Protein AF-Q6R661-F1 (afdb_monomer_lite)

pLDDT: mean 82.6, std 21.9, range [33.97, 98.75]

Secondary structure (DSSP, 8-state):
------HHHHHHHHHHHHHHHHTTTT--TTT----SSPEEEES-TT-EEEETTTEEEEESSTT--SEEEEE-S---SS--EEEEEE--SSSS-TTS-EEEEEEETT-SSS-BPPBPSSTTS--S--GGGPBPPSSTTSPPEEEEEEEE--

Foldseek 3Di:
DDDDDDPVVVVVVVCCVPVVVVVPPPDPPVVPPPPPQWDWFFLQQPTWDDAPVFKIWGAPGNVRFAIWIATDNDDDPDKWKWWKWWAFQDDPDRVDTDTLAMDINVRHPDTHGHHHPDPPRDPTDDPRQWDDDPDPPGTTTIIIHIDTDD

Radius of gyration: 19.82 Å; chains: 1; bounding box: 60×31×41 Å

InterPro domains:
  IPR021608 Melampsora lini avirulence protein AvrL567 [PF11529] (24-150)
  IPR038481 Melampsora avirulence protein AvrL567 superfamily [G3DSA:2.60.40.2510] (24-150)

Structure (mmCIF, N/CA/C/O backbone):
data_AF-Q6R661-F1
#
_entry.id   AF-Q6R661-F1
#
loop_
_atom_site.group_PDB
_atom_site.id
_atom_site.type_symbol
_atom_site.label_atom_id
_atom_site.label_alt_id
_atom_site.label_comp_id
_atom_site.label_asym_id
_atom_site.label_entity_id
_atom_site.label_seq_id
_atom_site.pdbx_PDB_ins_code
_atom_site.Cartn_x
_atom_site.Cartn_y
_atom_site.Cartn_z
_atom_site.occupancy
_atom_site.B_iso_or_equiv
_atom_site.auth_seq_id
_atom_site.auth_comp_id
_atom_site.auth_asym_id
_atom_site.auth_atom_id
_atom_site.pdbx_PDB_model_num
ATOM 1 N N . MET A 1 1 ? -46.015 10.574 6.153 1.00 38.09 1 MET A N 1
ATOM 2 C CA . MET A 1 1 ? -45.787 10.494 4.694 1.00 38.09 1 MET A CA 1
ATOM 3 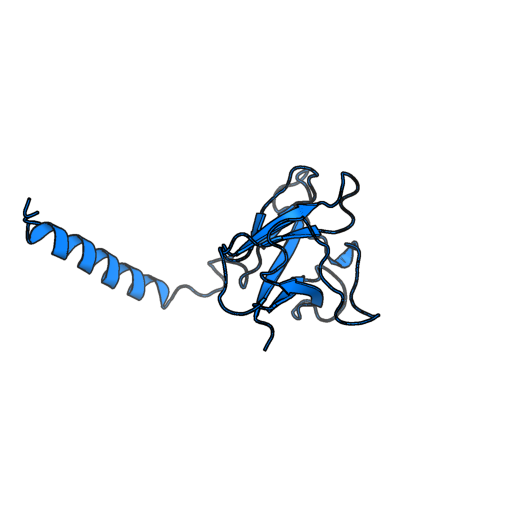C C . MET A 1 1 ? -45.529 9.028 4.352 1.00 38.09 1 MET A C 1
ATOM 5 O O . MET A 1 1 ? -44.563 8.482 4.863 1.00 38.09 1 MET A O 1
ATOM 9 N N . LYS A 1 2 ? -46.433 8.347 3.633 1.00 39.31 2 LYS A N 1
ATOM 10 C CA . LYS A 1 2 ? -46.278 6.928 3.246 1.00 39.31 2 LYS A CA 1
ATOM 11 C C . LYS A 1 2 ? -45.804 6.880 1.792 1.00 39.31 2 LYS A C 1
ATOM 13 O O . LYS A 1 2 ? -46.500 7.394 0.923 1.00 39.31 2 LYS A O 1
ATOM 18 N N . ILE A 1 3 ? -44.621 6.321 1.542 1.00 48.28 3 ILE A N 1
ATOM 19 C CA . ILE A 1 3 ? -44.072 6.161 0.190 1.00 48.28 3 ILE A CA 1
ATOM 20 C C . ILE A 1 3 ? -44.639 4.858 -0.382 1.00 48.28 3 ILE A C 1
ATOM 22 O O . ILE A 1 3 ? -44.267 3.775 0.059 1.00 48.28 3 ILE A O 1
ATOM 26 N N . ASN A 1 4 ? -45.555 4.963 -1.345 1.00 45.94 4 ASN A N 1
ATOM 27 C CA . ASN A 1 4 ? -46.026 3.825 -2.132 1.00 45.94 4 ASN A CA 1
ATOM 28 C C . ASN A 1 4 ? -45.079 3.629 -3.319 1.00 45.94 4 ASN A C 1
ATOM 30 O O . ASN A 1 4 ? -45.173 4.343 -4.317 1.00 45.94 4 ASN A O 1
ATOM 34 N N . LEU A 1 5 ? -44.159 2.670 -3.214 1.00 42.34 5 LEU A N 1
ATOM 35 C CA . LEU A 1 5 ? -43.371 2.224 -4.359 1.00 42.34 5 LEU A CA 1
ATOM 36 C C . LEU A 1 5 ? -44.190 1.238 -5.204 1.00 42.34 5 LEU A C 1
ATOM 38 O O . LEU A 1 5 ? -44.656 0.210 -4.721 1.00 42.34 5 LEU A O 1
ATOM 42 N N . SER A 1 6 ? -44.368 1.588 -6.478 1.00 48.22 6 SER A N 1
ATOM 43 C CA . SER A 1 6 ? -45.031 0.781 -7.507 1.00 48.22 6 SER A CA 1
ATOM 44 C C . SER A 1 6 ? -44.331 -0.568 -7.700 1.00 48.22 6 SER A C 1
ATOM 46 O O . SER A 1 6 ? -43.103 -0.637 -7.741 1.00 48.22 6 SER A O 1
ATOM 48 N N . TRP A 1 7 ? -45.108 -1.640 -7.899 1.00 46.59 7 TRP A N 1
ATOM 49 C CA . TRP A 1 7 ? -44.609 -3.015 -8.068 1.00 46.59 7 TRP A CA 1
ATOM 50 C C . TRP A 1 7 ? -43.590 -3.173 -9.217 1.00 46.59 7 TRP A C 1
ATOM 52 O O . TRP A 1 7 ? -42.746 -4.067 -9.190 1.00 46.59 7 TRP A O 1
ATOM 62 N N . LYS A 1 8 ? -43.608 -2.254 -10.194 1.00 47.56 8 LYS A N 1
ATOM 63 C CA . LYS A 1 8 ? -42.650 -2.226 -11.308 1.00 47.56 8 LYS A CA 1
ATOM 64 C C . LYS A 1 8 ? -41.220 -1.922 -10.842 1.00 47.56 8 LYS A C 1
ATOM 66 O O . LYS A 1 8 ? -40.276 -2.389 -11.469 1.00 47.56 8 LYS A O 1
ATOM 71 N N . THR A 1 9 ? -41.049 -1.199 -9.732 1.00 51.59 9 THR A N 1
ATOM 72 C CA . THR A 1 9 ? -39.725 -0.862 -9.187 1.00 51.59 9 THR A CA 1
ATOM 73 C C . THR A 1 9 ? -39.065 -2.059 -8.492 1.00 51.59 9 THR A C 1
ATOM 75 O O . THR A 1 9 ? -37.846 -2.192 -8.546 1.00 51.59 9 THR A O 1
ATOM 78 N N . TYR A 1 10 ? -39.849 -2.981 -7.918 1.00 51.09 10 TYR A N 1
ATOM 79 C CA . TYR A 1 10 ? -39.312 -4.223 -7.344 1.00 51.09 10 TYR A CA 1
ATOM 80 C C . TYR A 1 10 ? -38.771 -5.167 -8.424 1.00 51.09 10 TYR A C 1
ATOM 82 O O . TYR A 1 10 ? -37.681 -5.708 -8.267 1.00 51.09 10 TYR A O 1
ATOM 90 N N . ALA A 1 11 ? -39.470 -5.303 -9.556 1.00 50.25 11 ALA A N 1
ATOM 91 C CA . ALA A 1 11 ? -39.052 -6.208 -10.628 1.00 50.25 11 ALA A CA 1
ATOM 92 C C . ALA A 1 11 ? -37.697 -5.819 -11.252 1.00 50.25 11 ALA A C 1
ATOM 94 O O . ALA A 1 11 ? -36.884 -6.692 -11.552 1.00 50.25 11 ALA A O 1
ATOM 95 N N . VAL A 1 12 ? -37.411 -4.519 -11.394 1.00 47.69 12 VAL A N 1
ATOM 96 C CA . VAL A 1 12 ? -36.123 -4.046 -11.934 1.00 47.69 12 VAL A CA 1
ATOM 97 C C . VAL A 1 12 ? -34.970 -4.336 -10.966 1.00 47.69 12 VAL A C 1
ATOM 99 O O . VAL A 1 12 ? -33.904 -4.763 -11.404 1.00 47.69 12 VAL A O 1
ATOM 102 N N . LEU A 1 13 ? -35.186 -4.192 -9.654 1.00 44.41 13 LEU A N 1
ATOM 103 C CA . LEU A 1 13 ? -34.172 -4.526 -8.647 1.00 44.41 13 LEU A CA 1
ATOM 104 C C . LEU A 1 13 ? -33.907 -6.040 -8.573 1.00 44.41 13 LEU A C 1
ATOM 106 O O . LEU A 1 13 ? -32.763 -6.449 -8.396 1.00 44.41 13 LEU A O 1
ATOM 110 N N . SER A 1 14 ? -34.924 -6.881 -8.781 1.00 45.41 14 SER A N 1
ATOM 111 C CA . SER A 1 14 ? -34.764 -8.342 -8.758 1.00 45.41 14 SER A CA 1
ATOM 112 C C . SER A 1 14 ? -34.089 -8.909 -10.015 1.00 45.41 14 SER A C 1
ATOM 114 O O . SER A 1 14 ? -33.311 -9.855 -9.910 1.00 45.41 14 SER A O 1
ATOM 116 N N . ILE A 1 15 ? -34.339 -8.334 -11.198 1.00 51.22 15 ILE A N 1
ATOM 117 C CA . ILE A 1 15 ? -33.745 -8.812 -12.462 1.00 51.22 15 ILE A CA 1
ATOM 118 C C . ILE A 1 15 ? -32.256 -8.448 -12.549 1.00 51.22 15 ILE A C 1
ATOM 120 O O . ILE A 1 15 ? -31.451 -9.270 -12.990 1.00 51.22 15 ILE A O 1
ATOM 124 N N . VAL A 1 16 ? -31.860 -7.269 -12.055 1.00 48.62 16 VAL A N 1
ATOM 125 C CA . VAL A 1 16 ? -30.438 -6.886 -11.984 1.00 48.62 16 VAL A CA 1
ATOM 126 C C . VAL A 1 16 ? -29.682 -7.754 -10.967 1.00 48.62 16 VAL A C 1
ATOM 128 O O . VAL A 1 16 ? -28.536 -8.124 -11.219 1.00 48.62 16 VAL A O 1
ATOM 131 N N . SER A 1 17 ? -30.330 -8.172 -9.872 1.00 48.59 17 SER A N 1
ATOM 132 C CA . SER A 1 17 ? -29.716 -9.065 -8.880 1.00 48.59 17 SER A CA 1
ATOM 133 C C . SER A 1 17 ? -29.572 -10.523 -9.326 1.00 48.59 17 SER A C 1
ATOM 135 O O . SER A 1 17 ? -28.675 -11.183 -8.826 1.00 48.59 17 SER A O 1
ATOM 137 N N . LEU A 1 18 ? -30.387 -11.047 -10.248 1.00 46.38 18 LEU A N 1
ATOM 138 C CA . LEU A 1 18 ? -30.281 -12.453 -10.687 1.00 46.38 18 LEU A CA 1
ATOM 139 C C . LEU A 1 18 ? -29.514 -12.630 -12.007 1.00 46.38 18 LEU A C 1
ATOM 141 O O . LEU A 1 18 ? -28.774 -13.604 -12.150 1.00 46.38 18 LEU A O 1
ATOM 145 N N . GLY A 1 19 ? -29.609 -11.675 -12.939 1.00 39.72 19 GLY A N 1
ATOM 146 C CA . GLY A 1 19 ? -28.851 -11.709 -14.197 1.00 39.72 19 GLY A CA 1
ATOM 147 C C . GLY A 1 19 ? -27.361 -11.376 -14.039 1.00 39.72 19 GLY A C 1
ATOM 148 O O . GLY A 1 19 ? -26.544 -11.842 -14.828 1.00 39.72 19 GLY A O 1
ATOM 149 N N . GLY A 1 20 ? -26.990 -10.610 -13.005 1.00 37.84 20 GLY A N 1
ATOM 150 C CA . GLY A 1 20 ? -25.593 -10.262 -12.725 1.00 37.84 20 GLY A CA 1
ATOM 151 C C . GLY A 1 20 ? -24.777 -11.391 -12.088 1.00 37.84 20 GLY A C 1
ATOM 152 O O . GLY A 1 20 ? -23.566 -11.442 -12.277 1.00 37.84 20 GLY A O 1
ATOM 153 N N . ILE A 1 21 ? -25.425 -12.315 -11.370 1.00 45.88 21 ILE A N 1
ATOM 154 C CA . ILE A 1 21 ? -24.723 -13.379 -10.634 1.00 45.88 21 ILE A CA 1
ATOM 155 C C . ILE A 1 21 ? -24.400 -14.564 -11.559 1.00 45.88 21 ILE A C 1
ATOM 157 O O . ILE A 1 21 ? -23.302 -15.104 -11.491 1.00 45.88 21 ILE A O 1
ATOM 161 N N . HIS A 1 22 ? -25.284 -14.906 -12.505 1.00 43.53 22 HIS A N 1
ATOM 162 C CA . HIS A 1 22 ? -25.026 -16.006 -13.451 1.00 43.53 22 HIS A CA 1
ATOM 163 C C . HIS A 1 22 ? -24.000 -15.665 -14.547 1.00 43.53 22 HIS A C 1
ATOM 165 O O . HIS A 1 22 ? -23.375 -16.563 -15.101 1.00 43.53 22 HIS A O 1
ATOM 171 N N . ALA A 1 23 ? -23.767 -14.383 -14.850 1.00 44.41 23 ALA A N 1
ATOM 172 C CA . ALA A 1 23 ? -22.740 -13.981 -15.818 1.00 44.41 23 ALA A CA 1
ATOM 173 C C . ALA A 1 23 ? -21.308 -13.990 -15.240 1.00 44.41 23 ALA A C 1
ATOM 175 O O . ALA A 1 23 ? -20.347 -13.812 -15.987 1.00 44.41 23 ALA A O 1
ATOM 176 N N . MET A 1 24 ? -21.149 -14.200 -13.927 1.00 43.34 24 MET A N 1
ATOM 177 C CA . MET A 1 24 ? -19.842 -14.228 -13.258 1.00 43.34 24 MET A CA 1
ATOM 178 C C . MET A 1 24 ? -19.303 -15.639 -12.992 1.00 43.34 24 MET A C 1
ATOM 180 O O . MET A 1 24 ? -18.135 -15.766 -12.636 1.00 43.34 24 MET A O 1
ATOM 184 N N . GLU A 1 25 ? -20.086 -16.702 -13.199 1.00 42.78 25 GLU A N 1
ATOM 185 C CA . GLU A 1 25 ? -19.631 -18.071 -12.897 1.00 42.78 25 GLU A CA 1
ATOM 186 C C . GLU A 1 25 ? -18.672 -18.663 -13.944 1.00 42.78 25 GLU A C 1
ATOM 188 O O . GLU A 1 25 ? -17.943 -19.607 -13.642 1.00 42.78 25 GLU A O 1
ATOM 193 N N . HIS A 1 26 ? -18.593 -18.095 -15.153 1.00 41.47 26 HIS A N 1
ATOM 194 C CA . HIS A 1 26 ? -17.780 -18.647 -16.247 1.00 41.47 26 HIS A CA 1
ATOM 195 C C . HIS A 1 26 ? -16.937 -17.612 -16.997 1.00 41.47 26 HIS A C 1
ATOM 197 O O . HIS A 1 26 ? -16.713 -17.738 -18.201 1.00 41.47 26 HIS A O 1
ATOM 203 N N . VAL A 1 27 ? -16.409 -16.611 -16.293 1.00 39.31 27 VAL A N 1
ATOM 204 C CA . VAL A 1 27 ? -15.254 -15.871 -16.813 1.00 39.31 27 VAL A CA 1
ATOM 205 C C . VAL A 1 27 ? -13.998 -16.520 -16.234 1.00 39.31 27 VAL A C 1
ATOM 207 O O . VAL A 1 27 ? -13.793 -16.450 -15.020 1.00 39.31 27 VAL A O 1
ATOM 210 N N . PRO A 1 28 ? -13.154 -17.174 -17.055 1.00 38.03 28 PRO A N 1
ATOM 211 C CA . PRO A 1 28 ? -11.859 -17.653 -16.597 1.00 38.03 28 PRO A CA 1
ATOM 212 C C . PRO A 1 28 ? -11.111 -16.484 -15.959 1.00 38.03 28 PRO A C 1
ATOM 214 O O . PRO A 1 28 ? -11.008 -15.413 -16.562 1.00 38.03 28 PRO A O 1
ATOM 217 N N . ALA A 1 29 ? -10.568 -16.686 -14.758 1.00 43.47 29 ALA A N 1
ATOM 218 C CA . ALA A 1 29 ? -9.811 -15.672 -14.019 1.00 43.47 29 ALA A CA 1
ATOM 219 C C . ALA A 1 29 ? -8.635 -15.067 -14.824 1.00 43.47 29 ALA A C 1
ATOM 221 O O . ALA A 1 29 ? -8.103 -14.023 -14.460 1.00 43.47 29 ALA A O 1
ATOM 222 N N . GLU A 1 30 ? -8.253 -15.690 -15.941 1.00 37.78 30 GLU A N 1
ATOM 223 C CA . GLU A 1 30 ? -7.258 -15.199 -16.896 1.00 37.78 30 GLU A CA 1
ATOM 224 C C . GLU A 1 30 ? -7.723 -13.982 -17.725 1.00 37.78 30 GLU A C 1
ATOM 226 O O . GLU A 1 30 ? -6.887 -13.1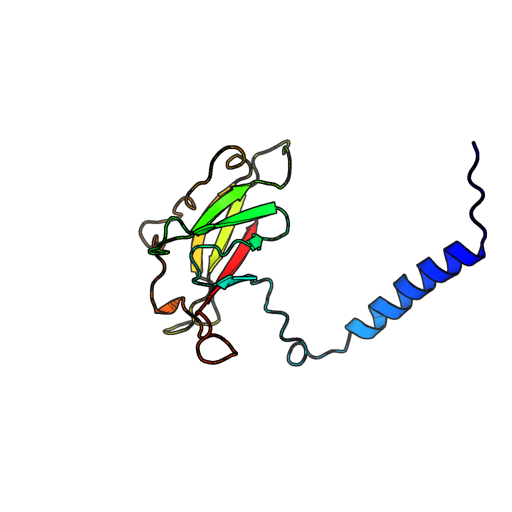85 -18.153 1.00 37.78 30 GLU A O 1
ATOM 231 N N . LEU A 1 31 ? -9.033 -13.791 -17.933 1.00 37.00 31 LEU A N 1
ATOM 232 C CA . LEU A 1 31 ? -9.592 -12.720 -18.780 1.00 37.00 31 LEU A CA 1
ATOM 233 C C . LEU A 1 31 ? -9.924 -11.440 -18.008 1.00 37.00 31 LEU A C 1
ATOM 235 O O . LEU A 1 31 ? -9.876 -10.340 -18.560 1.00 37.00 31 LEU A O 1
ATOM 239 N N . THR A 1 32 ? -10.184 -11.551 -16.710 1.00 33.97 32 THR A N 1
ATOM 240 C CA . THR A 1 32 ? -10.294 -10.407 -15.811 1.00 33.97 32 THR A CA 1
ATOM 241 C C . THR A 1 32 ? -8.978 -10.278 -15.064 1.00 33.97 32 THR A C 1
ATOM 243 O O . THR A 1 32 ? -8.805 -10.893 -14.017 1.00 33.97 32 THR A O 1
ATOM 246 N N . ARG A 1 33 ? -8.053 -9.435 -15.540 1.00 37.75 33 ARG A N 1
ATOM 247 C CA . ARG A 1 33 ? -6.867 -8.978 -14.776 1.00 37.75 33 ARG A CA 1
ATOM 248 C C . ARG A 1 33 ? -7.250 -8.170 -13.512 1.00 37.75 33 ARG A C 1
ATOM 250 O O . ARG A 1 33 ? -6.566 -7.219 -13.136 1.00 37.75 33 ARG A O 1
ATOM 257 N N . VAL A 1 34 ? -8.347 -8.523 -12.843 1.00 41.62 34 VAL A N 1
ATOM 258 C CA . VAL A 1 34 ? -8.694 -8.131 -11.483 1.00 41.62 34 VAL A CA 1
ATOM 259 C C . VAL A 1 34 ? -7.719 -8.882 -10.583 1.00 41.62 34 VAL A C 1
ATOM 261 O O . VAL A 1 34 ? -7.967 -9.979 -10.101 1.00 41.62 34 VAL A O 1
ATOM 264 N N . SER A 1 35 ? -6.530 -8.296 -10.472 1.00 49.03 35 SER A N 1
ATOM 265 C CA . SER A 1 35 ? -5.482 -8.623 -9.510 1.00 49.03 35 SER A CA 1
ATOM 266 C C . SER A 1 35 ? -6.077 -9.111 -8.182 1.00 49.03 35 SER A C 1
ATOM 268 O O . SER A 1 35 ? -6.982 -8.456 -7.678 1.00 49.03 35 SER A O 1
ATOM 270 N N . GLU A 1 36 ? -5.542 -10.217 -7.640 1.00 63.66 36 GLU A N 1
ATOM 271 C CA . GLU A 1 36 ? -5.880 -10.986 -6.415 1.00 63.66 36 GLU A CA 1
ATOM 272 C C . GLU A 1 36 ? -6.138 -10.161 -5.119 1.00 63.66 36 GLU A C 1
ATOM 274 O O . GLU A 1 36 ? -5.527 -10.382 -4.064 1.00 63.66 36 GLU A O 1
ATOM 279 N N . GLY A 1 37 ? -6.996 -9.150 -5.177 1.00 84.81 37 GLY A N 1
ATOM 280 C CA . GLY A 1 37 ? -7.193 -8.138 -4.145 1.00 84.81 37 GLY A CA 1
ATOM 281 C C . GLY A 1 37 ? -6.046 -7.129 -3.988 1.00 84.81 37 GLY A C 1
ATOM 282 O O . GLY A 1 37 ? -6.085 -6.353 -3.036 1.00 84.81 37 GLY A O 1
ATOM 283 N N . TYR A 1 38 ? -5.016 -7.106 -4.853 1.00 93.25 38 TYR A N 1
ATOM 284 C CA . TYR A 1 38 ? -3.968 -6.074 -4.758 1.00 93.25 38 TYR A CA 1
ATOM 285 C C . TYR A 1 38 ? -4.381 -4.759 -5.406 1.00 93.25 38 TYR A C 1
ATOM 287 O O . TYR A 1 38 ? -4.856 -4.729 -6.541 1.00 93.25 38 TYR A O 1
ATOM 295 N N . THR A 1 39 ? -4.081 -3.670 -4.703 1.00 96.94 39 THR A N 1
ATOM 296 C CA . THR A 1 39 ? -4.175 -2.296 -5.194 1.00 96.94 39 THR A CA 1
ATOM 297 C C . THR A 1 39 ? -2.816 -1.851 -5.730 1.00 96.94 39 THR A C 1
ATOM 299 O O . THR A 1 39 ? -1.786 -2.060 -5.081 1.00 96.94 39 THR A O 1
ATOM 302 N N . ARG A 1 40 ? -2.806 -1.239 -6.920 1.00 97.38 40 ARG A N 1
ATOM 303 C CA . ARG A 1 40 ? -1.608 -0.613 -7.496 1.00 97.38 40 ARG A CA 1
ATOM 304 C C . ARG A 1 40 ? -1.386 0.740 -6.825 1.00 97.38 40 ARG A C 1
ATOM 306 O O . ARG A 1 40 ? -2.251 1.608 -6.898 1.00 97.38 40 ARG A O 1
ATOM 313 N N . PHE A 1 41 ? -0.240 0.918 -6.181 1.00 98.19 41 PHE A N 1
ATOM 314 C CA . PHE A 1 41 ? 0.156 2.179 -5.564 1.00 98.19 41 PHE A CA 1
ATOM 315 C C . PHE A 1 41 ? 1.373 2.743 -6.302 1.00 98.19 41 PHE A C 1
ATOM 317 O O . PHE A 1 41 ? 2.485 2.229 -6.176 1.00 98.19 41 PHE A O 1
ATOM 324 N N . TYR A 1 42 ? 1.126 3.748 -7.144 1.00 98.00 42 TYR A N 1
ATOM 325 C CA . TYR A 1 42 ? 2.117 4.319 -8.056 1.00 98.00 42 TYR A CA 1
ATOM 326 C C . TYR A 1 42 ? 3.199 5.111 -7.322 1.00 98.00 42 TYR A C 1
ATOM 328 O O . TYR A 1 42 ? 2.914 5.828 -6.361 1.00 98.00 42 TYR A O 1
ATOM 336 N N . ARG A 1 43 ? 4.434 5.045 -7.827 1.00 96.75 43 ARG A N 1
ATOM 337 C CA . ARG A 1 43 ? 5.575 5.868 -7.410 1.00 96.75 43 ARG A CA 1
ATOM 338 C C . ARG A 1 43 ? 5.471 7.286 -7.973 1.00 96.75 43 ARG A C 1
ATOM 340 O O . ARG A 1 43 ? 6.314 7.744 -8.736 1.00 96.75 43 ARG A O 1
ATOM 347 N N . SER A 1 44 ? 4.415 7.978 -7.563 1.00 97.19 44 SER A N 1
ATOM 348 C CA . SER A 1 44 ? 4.252 9.422 -7.706 1.00 97.19 44 SER A CA 1
ATOM 349 C C . SER A 1 44 ? 4.088 10.038 -6.311 1.00 97.19 44 SER A C 1
ATOM 351 O O . SER A 1 44 ? 3.279 9.513 -5.544 1.00 97.19 44 SER A O 1
ATOM 353 N N . PRO A 1 45 ? 4.779 11.143 -5.962 1.00 95.56 45 PRO A N 1
ATOM 354 C CA . PRO A 1 45 ? 4.710 11.748 -4.625 1.00 95.56 45 PRO A CA 1
ATOM 355 C C . PRO A 1 45 ? 3.293 12.119 -4.168 1.00 95.56 45 PRO A C 1
ATOM 357 O O . PRO A 1 45 ? 2.996 12.118 -2.976 1.00 95.56 45 PRO A O 1
ATOM 360 N N . THR A 1 46 ? 2.401 12.409 -5.117 1.00 95.94 46 THR A N 1
ATOM 361 C CA . THR A 1 46 ? 1.001 12.776 -4.858 1.00 95.94 46 THR A CA 1
ATOM 362 C C . THR A 1 46 ? 0.044 11.586 -4.894 1.00 95.94 46 THR A C 1
ATOM 364 O O . THR A 1 46 ? -1.155 11.759 -4.670 1.00 95.94 46 THR A O 1
ATOM 367 N N . ALA A 1 47 ? 0.539 10.374 -5.168 1.00 96.12 47 ALA A N 1
ATOM 368 C CA . ALA A 1 47 ? -0.297 9.186 -5.200 1.00 96.12 47 ALA A CA 1
ATOM 369 C C . ALA A 1 47 ? -0.922 8.929 -3.823 1.00 96.12 47 ALA A C 1
ATOM 371 O O . ALA A 1 47 ? -0.252 8.949 -2.787 1.00 96.12 47 ALA A O 1
ATOM 372 N N . SER A 1 48 ? -2.214 8.612 -3.825 1.00 97.25 48 SER A N 1
ATOM 373 C CA . SER A 1 48 ? -2.931 8.131 -2.652 1.00 97.25 48 SER A CA 1
ATOM 374 C C . SER A 1 48 ? -3.965 7.098 -3.072 1.00 97.25 48 SER A C 1
ATOM 376 O O . SER A 1 48 ? -4.614 7.243 -4.107 1.00 97.25 48 SER A O 1
ATOM 378 N N . VAL A 1 49 ? -4.094 6.034 -2.283 1.00 97.50 49 VAL A N 1
ATOM 379 C CA . VAL A 1 49 ? -5.058 4.953 -2.522 1.00 97.50 49 VAL A CA 1
ATOM 380 C C . VAL A 1 49 ? -5.781 4.588 -1.232 1.00 97.50 49 VAL A C 1
ATOM 382 O O . VAL A 1 49 ? -5.341 4.940 -0.136 1.00 97.50 49 VAL A O 1
ATOM 385 N N . ILE A 1 50 ? -6.891 3.866 -1.362 1.00 97.25 50 ILE A N 1
ATOM 386 C CA . ILE A 1 50 ? -7.637 3.306 -0.235 1.00 97.25 50 ILE A CA 1
ATOM 387 C C . ILE A 1 50 ? -7.612 1.787 -0.357 1.00 97.25 50 ILE A C 1
ATOM 389 O O . ILE A 1 50 ? -8.030 1.241 -1.375 1.00 97.25 50 ILE A O 1
ATOM 393 N N . LEU A 1 51 ? -7.146 1.103 0.686 1.00 95.62 51 LEU A N 1
ATOM 394 C CA . LEU A 1 51 ? -7.157 -0.354 0.753 1.00 95.62 51 LEU A CA 1
ATOM 395 C C . LEU A 1 51 ? -8.431 -0.833 1.447 1.00 95.62 51 LEU A C 1
ATOM 397 O O . LEU A 1 51 ? -8.701 -0.458 2.590 1.00 95.62 51 LEU A O 1
ATOM 401 N N . SER A 1 52 ? -9.198 -1.676 0.753 1.00 92.88 52 SER A N 1
ATOM 402 C CA . SER A 1 52 ? -10.434 -2.316 1.241 1.00 92.88 52 SER A CA 1
ATOM 403 C C . SER A 1 52 ? -11.495 -1.354 1.800 1.00 92.88 52 SER A C 1
ATOM 405 O O . SER A 1 52 ? -12.324 -1.762 2.599 1.00 92.88 52 SER A O 1
ATOM 407 N N . GLY A 1 53 ? -11.456 -0.068 1.434 1.00 92.62 53 GLY A N 1
ATOM 408 C CA . GLY A 1 53 ? -12.330 0.961 2.017 1.00 92.62 53 GLY A CA 1
ATOM 409 C C . GLY A 1 53 ? -11.977 1.385 3.452 1.00 92.62 53 GLY A C 1
ATOM 410 O O . GLY A 1 53 ? -12.646 2.254 3.997 1.00 92.62 53 GLY A O 1
ATOM 411 N N . LEU A 1 54 ? -10.930 0.812 4.058 1.00 93.69 54 LEU A N 1
ATOM 412 C CA . LEU A 1 54 ? -10.642 0.941 5.493 1.00 93.69 54 LEU A CA 1
ATOM 413 C C . LEU A 1 54 ? -9.404 1.784 5.805 1.00 93.69 54 LEU A C 1
ATOM 415 O O . LEU A 1 54 ? -9.364 2.468 6.825 1.00 93.69 54 LEU A O 1
ATOM 419 N N . VAL A 1 55 ? -8.379 1.736 4.950 1.00 97.06 55 VAL A N 1
ATOM 420 C CA . VAL A 1 55 ? -7.084 2.381 5.220 1.00 97.06 55 VAL A CA 1
ATOM 421 C C . VAL A 1 55 ? -6.667 3.233 4.032 1.00 97.06 55 VAL A C 1
ATOM 423 O O . VAL A 1 55 ? -6.477 2.716 2.930 1.00 97.06 55 VAL A O 1
ATOM 426 N N . LYS A 1 56 ? -6.487 4.539 4.252 1.00 97.62 56 LYS A N 1
ATOM 427 C CA . LYS A 1 56 ? -5.827 5.427 3.288 1.00 97.62 56 LYS A CA 1
ATOM 428 C C . LYS A 1 56 ? -4.324 5.186 3.306 1.00 97.62 56 LYS A C 1
ATOM 430 O O . LYS A 1 56 ? -3.740 4.958 4.365 1.00 97.62 56 LYS A O 1
ATOM 435 N N . VAL A 1 57 ? -3.706 5.300 2.137 1.00 98.62 57 VAL A N 1
ATOM 436 C CA . VAL A 1 57 ? -2.263 5.148 1.934 1.00 98.62 57 VAL A CA 1
ATOM 437 C C . VAL A 1 57 ? -1.722 6.363 1.191 1.00 98.62 57 VAL A C 1
ATOM 439 O O . VAL A 1 57 ? -2.368 6.868 0.268 1.00 98.62 57 VAL A O 1
ATOM 442 N N . LYS A 1 58 ? -0.541 6.826 1.593 1.00 98.50 58 LYS A N 1
ATOM 443 C CA . LYS A 1 58 ? 0.260 7.834 0.884 1.00 98.50 58 LYS A CA 1
ATOM 444 C C . LYS A 1 58 ? 1.747 7.516 1.025 1.00 98.50 58 LYS A C 1
ATOM 446 O O . LYS A 1 58 ? 2.112 6.655 1.822 1.00 98.50 58 LYS A O 1
ATOM 451 N N . TRP A 1 59 ? 2.602 8.220 0.296 1.00 98.50 59 TRP A N 1
ATOM 452 C CA . TRP A 1 59 ? 4.047 8.150 0.506 1.00 98.50 59 TRP A CA 1
ATOM 453 C C . TRP A 1 59 ? 4.482 8.956 1.734 1.00 98.50 59 TRP A C 1
ATOM 455 O O . TRP A 1 59 ? 3.798 9.887 2.169 1.00 98.50 59 TRP A O 1
ATOM 465 N N . ASP A 1 60 ? 5.616 8.573 2.308 1.00 96.94 60 ASP A N 1
ATOM 466 C CA . ASP A 1 60 ? 6.264 9.278 3.410 1.00 96.94 60 ASP A CA 1
ATOM 467 C C . ASP A 1 60 ? 6.762 10.672 3.010 1.00 96.94 60 ASP A C 1
ATOM 469 O O . ASP A 1 60 ? 6.593 11.627 3.769 1.00 96.94 60 ASP A O 1
ATOM 473 N N . ASN A 1 61 ? 7.354 10.782 1.824 1.00 96.62 61 ASN A N 1
ATOM 474 C CA . ASN A 1 61 ? 7.941 11.997 1.257 1.00 96.62 61 ASN A CA 1
ATOM 475 C C . ASN A 1 61 ? 8.133 11.832 -0.267 1.00 96.62 61 ASN A C 1
ATOM 477 O O . ASN A 1 61 ? 7.712 10.838 -0.861 1.00 96.62 61 ASN A O 1
ATOM 481 N N . GLU A 1 62 ? 8.791 12.802 -0.904 1.00 96.56 62 GLU A N 1
ATOM 482 C CA . GLU A 1 62 ? 9.099 12.792 -2.343 1.00 96.56 62 GLU A CA 1
ATOM 483 C C . GLU A 1 62 ? 10.075 11.681 -2.751 1.00 96.56 62 GLU A C 1
ATOM 485 O O . GLU A 1 62 ? 10.040 11.220 -3.893 1.00 96.56 62 GLU A O 1
ATOM 490 N N . GLN A 1 63 ? 10.911 11.200 -1.825 1.00 96.25 63 GLN A N 1
ATOM 491 C CA . GLN A 1 63 ? 11.792 10.059 -2.074 1.00 96.25 63 GLN A CA 1
ATOM 492 C C . GLN A 1 63 ? 11.013 8.734 -2.120 1.00 96.25 63 GLN A C 1
ATOM 494 O O . GLN A 1 63 ? 11.524 7.755 -2.671 1.00 96.25 63 GLN A O 1
ATOM 499 N N . MET A 1 64 ? 9.770 8.710 -1.617 1.00 97.75 64 MET A N 1
ATOM 500 C CA . MET A 1 64 ? 8.837 7.578 -1.669 1.00 97.75 64 MET A CA 1
ATOM 501 C C . MET A 1 64 ? 9.481 6.287 -1.154 1.00 97.75 64 MET A C 1
ATOM 503 O O . MET A 1 64 ? 9.482 5.252 -1.828 1.00 97.75 64 MET A O 1
ATOM 507 N N . THR A 1 65 ? 10.092 6.366 0.029 1.00 97.38 65 THR A N 1
ATOM 508 C CA . THR A 1 65 ? 10.852 5.243 0.585 1.00 97.38 65 THR A CA 1
ATOM 509 C C . THR A 1 65 ? 9.946 4.229 1.261 1.00 97.38 65 THR A C 1
ATOM 511 O O . THR A 1 65 ? 10.275 3.043 1.278 1.00 97.38 65 THR A O 1
ATOM 514 N N . MET A 1 66 ? 8.792 4.655 1.783 1.00 97.69 66 MET A N 1
ATOM 515 C CA . MET A 1 66 ? 7.805 3.753 2.374 1.00 97.69 66 MET A CA 1
ATOM 516 C C . MET A 1 66 ? 6.384 4.333 2.367 1.00 97.69 66 MET A C 1
ATOM 518 O O . MET A 1 66 ? 6.207 5.549 2.449 1.00 97.69 66 MET A O 1
ATOM 522 N N . PRO A 1 67 ? 5.349 3.479 2.311 1.00 98.31 67 PRO A N 1
ATOM 523 C CA . PRO A 1 67 ? 3.974 3.922 2.489 1.00 98.31 67 PRO A CA 1
ATOM 524 C C . PRO A 1 67 ? 3.669 4.270 3.955 1.00 98.31 67 PRO A C 1
ATOM 526 O O . PRO A 1 67 ? 4.098 3.582 4.885 1.00 98.31 67 PRO A O 1
ATOM 529 N N . LEU A 1 68 ? 2.867 5.316 4.143 1.00 98.69 68 LEU A N 1
ATOM 530 C CA . LEU A 1 68 ? 2.205 5.673 5.392 1.00 98.69 68 LEU A CA 1
ATOM 531 C C . LEU A 1 68 ? 0.719 5.335 5.309 1.00 98.69 68 LEU A C 1
ATOM 533 O O . LEU A 1 68 ? 0.091 5.488 4.260 1.00 98.69 68 LEU A O 1
ATOM 537 N N . PHE A 1 69 ? 0.153 4.933 6.440 1.00 98.75 69 PHE A N 1
ATOM 538 C CA . PHE A 1 69 ? -1.199 4.407 6.560 1.00 98.75 69 PHE A CA 1
ATOM 539 C C . PHE A 1 69 ? -2.012 5.235 7.550 1.00 98.75 69 PHE A C 1
ATOM 541 O O . PHE A 1 69 ? -1.472 5.731 8.540 1.00 98.75 69 PHE A O 1
ATOM 548 N N . LYS A 1 70 ? -3.306 5.393 7.273 1.00 98.69 70 LYS A N 1
ATOM 549 C CA . LYS A 1 70 ? -4.260 6.025 8.185 1.00 98.69 70 LYS A CA 1
ATOM 550 C C . LYS A 1 70 ? -5.610 5.321 8.099 1.00 98.69 70 LYS A C 1
ATOM 552 O O . LYS A 1 70 ? -6.162 5.182 7.004 1.00 98.69 70 LYS A O 1
ATOM 557 N N . TRP A 1 71 ? -6.129 4.881 9.237 1.00 97.69 71 TRP A N 1
ATOM 558 C CA . TRP A 1 71 ? -7.450 4.281 9.352 1.00 97.69 71 TRP A CA 1
ATOM 559 C C . TRP A 1 71 ? -8.540 5.311 9.038 1.00 97.69 71 TRP A C 1
ATOM 561 O O . TRP A 1 71 ? -8.483 6.461 9.472 1.00 97.69 71 TRP A O 1
ATOM 571 N N . ILE A 1 72 ? -9.516 4.893 8.237 1.00 97.12 72 ILE A N 1
ATOM 572 C CA . ILE A 1 72 ? -10.699 5.674 7.853 1.00 97.12 72 ILE A CA 1
ATOM 573 C C . ILE A 1 72 ? -11.991 4.849 7.923 1.00 97.12 72 ILE A C 1
ATOM 575 O O . ILE A 1 72 ? -13.037 5.326 7.494 1.00 97.12 72 ILE A O 1
ATOM 579 N N . GLY A 1 73 ? -11.930 3.621 8.446 1.00 90.69 73 GLY A N 1
ATOM 580 C CA . GLY A 1 73 ? -13.062 2.691 8.517 1.00 90.69 73 GLY A CA 1
ATOM 581 C C . GLY A 1 73 ? -14.075 2.986 9.630 1.00 90.69 73 GLY A C 1
ATOM 582 O O . GLY A 1 73 ? -14.902 2.131 9.924 1.00 90.69 73 GLY A O 1
ATOM 583 N N . GLY A 1 74 ? -14.011 4.168 10.252 1.00 92.19 74 GLY A N 1
ATOM 584 C CA . GLY A 1 74 ? -14.869 4.562 11.374 1.00 92.19 74 GLY A CA 1
ATOM 585 C C . GLY A 1 74 ? -14.448 3.954 12.714 1.00 92.19 74 GLY A C 1
ATOM 586 O O . GLY A 1 74 ? -13.558 3.106 12.774 1.00 92.19 74 GLY A O 1
ATOM 587 N N . GLU A 1 75 ? -15.084 4.405 13.792 1.00 94.00 75 GLU A N 1
ATOM 588 C CA . GLU A 1 75 ? -14.857 3.874 15.139 1.00 94.00 75 GLU A CA 1
ATOM 589 C C . GLU A 1 75 ? -15.142 2.367 15.182 1.00 94.00 75 GLU A C 1
ATOM 591 O O . GLU A 1 75 ? -16.102 1.888 14.575 1.00 94.00 75 GLU A O 1
ATOM 596 N N . GLN A 1 76 ? -14.282 1.620 15.869 1.00 93.50 76 GLN A N 1
ATOM 597 C CA . GLN A 1 76 ? -14.423 0.179 16.057 1.00 93.50 76 GLN A CA 1
ATOM 598 C C . GLN A 1 76 ? -14.591 -0.113 17.543 1.00 93.50 76 GLN A C 1
ATOM 600 O O . GLN A 1 76 ? -13.911 0.491 18.368 1.00 93.50 76 GLN A O 1
ATOM 605 N N . ALA A 1 77 ? -15.474 -1.057 17.876 1.00 92.69 77 ALA A N 1
ATOM 606 C CA . ALA A 1 77 ? -15.674 -1.481 19.261 1.00 92.69 77 ALA A CA 1
ATOM 607 C C . ALA A 1 77 ? -14.418 -2.151 19.849 1.00 92.69 77 ALA A C 1
ATOM 609 O O . ALA A 1 77 ? -14.122 -1.985 21.028 1.00 92.69 77 ALA A O 1
ATOM 610 N N . GLU A 1 78 ? -13.669 -2.876 19.016 1.00 92.69 78 GLU A N 1
ATOM 611 C CA . GLU A 1 78 ? -12.392 -3.499 19.363 1.00 92.69 78 GLU A CA 1
ATOM 612 C C . GLU A 1 78 ? -11.322 -3.136 18.330 1.00 92.69 78 GLU A C 1
ATOM 614 O O . GLU A 1 78 ? -11.622 -2.846 17.169 1.00 92.69 78 GLU A O 1
ATOM 619 N N . GLU A 1 79 ? -10.055 -3.164 18.746 1.00 95.31 79 GLU A N 1
ATOM 620 C CA . GLU A 1 79 ? -8.939 -2.847 17.860 1.00 95.31 79 GLU A CA 1
ATOM 621 C C . GLU A 1 79 ? -8.752 -3.928 16.783 1.00 95.31 79 GLU A C 1
ATOM 623 O O . GLU A 1 79 ? -8.279 -5.040 17.041 1.00 95.31 79 GLU A O 1
ATOM 628 N N . LEU A 1 80 ? -9.056 -3.574 15.535 1.00 95.44 80 LEU A N 1
ATOM 629 C CA . LEU A 1 80 ? -8.871 -4.457 14.391 1.00 95.44 80 LEU A CA 1
ATOM 630 C C . LEU A 1 80 ? -7.444 -4.361 13.863 1.00 95.44 80 LEU A C 1
ATOM 632 O O . LEU A 1 80 ? -6.937 -3.268 13.621 1.00 95.44 80 LEU A O 1
ATOM 636 N N . HIS A 1 81 ? -6.823 -5.510 13.611 1.00 96.00 81 HIS A N 1
ATOM 637 C CA . HIS A 1 81 ? -5.457 -5.608 13.108 1.00 96.00 81 HIS A CA 1
ATOM 638 C C . HIS A 1 81 ? -5.418 -6.201 11.697 1.00 96.00 81 HIS A C 1
ATOM 640 O O . HIS A 1 81 ? -6.066 -7.206 11.402 1.00 96.00 81 HIS A O 1
ATOM 646 N N . PHE A 1 82 ? -4.585 -5.624 10.832 1.00 96.12 82 PHE A N 1
ATOM 647 C CA . PHE A 1 82 ? -4.416 -6.061 9.449 1.00 96.12 82 PHE A CA 1
ATOM 648 C C . PHE A 1 82 ? -2.939 -6.159 9.083 1.00 96.12 82 PHE A C 1
ATOM 650 O O . PHE A 1 82 ? -2.162 -5.233 9.305 1.00 96.12 82 PHE A O 1
ATOM 657 N N . CYS A 1 83 ? -2.546 -7.270 8.469 1.00 96.12 83 CYS A N 1
ATOM 658 C CA . CYS A 1 83 ? -1.253 -7.416 7.823 1.00 96.12 83 CYS A CA 1
ATOM 659 C C . CYS A 1 83 ? -1.270 -6.698 6.467 1.00 96.12 83 CYS A C 1
ATOM 661 O O . CYS A 1 83 ? -2.153 -6.930 5.638 1.00 96.12 83 CYS A O 1
ATOM 663 N N . VAL A 1 84 ? -0.275 -5.848 6.217 1.00 97.56 84 VAL A N 1
ATOM 664 C CA . VAL A 1 84 ? -0.086 -5.207 4.913 1.00 97.56 84 VAL A CA 1
ATOM 665 C C . VAL A 1 84 ? 0.763 -6.123 4.047 1.00 97.56 84 VAL A C 1
ATOM 667 O O . VAL A 1 84 ? 1.979 -6.224 4.229 1.00 97.56 84 VAL A O 1
ATOM 670 N N . HIS A 1 85 ? 0.122 -6.803 3.103 1.00 96.31 85 HIS A N 1
ATOM 671 C CA . HIS A 1 85 ? 0.801 -7.647 2.132 1.00 96.31 85 HIS A CA 1
ATOM 672 C C . HIS A 1 85 ? 1.340 -6.818 0.968 1.00 96.31 85 HIS A C 1
ATOM 674 O O . HIS A 1 85 ? 0.645 -5.948 0.451 1.00 96.31 85 HIS A O 1
ATOM 680 N N . ILE A 1 86 ? 2.549 -7.147 0.519 1.00 97.44 86 ILE A N 1
ATOM 681 C CA . ILE A 1 86 ? 3.213 -6.588 -0.659 1.00 97.44 86 ILE A CA 1
ATOM 682 C C . ILE A 1 86 ? 3.679 -7.720 -1.581 1.00 97.44 86 ILE A C 1
ATOM 684 O O . ILE A 1 86 ? 4.153 -8.761 -1.113 1.00 97.44 86 ILE A O 1
ATOM 688 N N . ALA A 1 87 ? 3.505 -7.547 -2.890 1.00 95.94 87 ALA A N 1
ATOM 689 C CA . ALA A 1 87 ? 4.029 -8.483 -3.883 1.00 95.94 87 ALA A CA 1
ATOM 690 C C . ALA A 1 87 ? 5.487 -8.157 -4.240 1.00 95.94 87 ALA A C 1
ATOM 692 O O . ALA A 1 87 ? 5.910 -7.004 -4.180 1.00 95.94 87 ALA A O 1
ATOM 693 N N . HIS A 1 88 ? 6.236 -9.178 -4.648 1.00 95.88 88 HIS A N 1
ATOM 694 C CA . HIS A 1 88 ? 7.549 -9.007 -5.266 1.00 95.88 88 HIS A CA 1
ATOM 695 C C . HIS A 1 88 ? 7.401 -9.110 -6.787 1.00 95.88 88 HIS A C 1
ATOM 697 O O . HIS A 1 88 ? 6.683 -9.986 -7.272 1.00 95.88 88 HIS A O 1
ATOM 703 N N . SER A 1 89 ? 8.064 -8.228 -7.529 1.00 95.56 89 SER A N 1
ATOM 704 C CA . SER A 1 89 ? 8.117 -8.237 -8.995 1.00 95.56 89 SER A CA 1
ATOM 705 C C . SER A 1 89 ? 9.249 -9.106 -9.537 1.00 95.56 89 SER A C 1
ATOM 707 O O . SER A 1 89 ? 9.144 -9.631 -10.642 1.00 95.56 89 SER A O 1
ATOM 709 N N . SER A 1 90 ? 10.311 -9.299 -8.753 1.00 93.44 90 SER A N 1
ATOM 710 C CA . SER A 1 90 ? 11.481 -10.089 -9.134 1.00 93.44 90 SER A CA 1
ATOM 711 C C . SER A 1 90 ? 12.041 -10.909 -7.964 1.00 93.44 90 SER A C 1
ATOM 713 O O . SER A 1 90 ? 11.689 -10.717 -6.795 1.00 93.44 90 SER A O 1
ATOM 715 N N . GLY A 1 91 ? 12.894 -11.883 -8.292 1.00 92.31 91 GLY A N 1
ATOM 716 C CA . GLY A 1 91 ? 13.482 -12.811 -7.328 1.00 92.31 91 GLY A CA 1
ATOM 717 C C . GLY A 1 91 ? 12.627 -14.058 -7.045 1.00 92.31 91 GLY A C 1
ATOM 718 O O . GLY A 1 91 ? 11.695 -14.377 -7.783 1.00 92.31 91 GLY A O 1
ATOM 719 N N . PRO A 1 92 ? 12.965 -14.832 -5.999 1.00 90.31 92 PRO A N 1
ATOM 720 C CA . PRO A 1 92 ? 12.328 -16.118 -5.735 1.00 90.31 92 PRO A CA 1
ATOM 721 C C . PRO A 1 92 ? 10.925 -15.978 -5.123 1.00 90.31 92 PRO A C 1
ATOM 723 O O . PRO A 1 92 ? 10.671 -15.100 -4.298 1.00 90.31 92 PRO A O 1
ATOM 726 N N . LYS A 1 93 ? 10.048 -16.952 -5.419 1.00 89.25 93 LYS A N 1
ATOM 727 C CA . LYS A 1 93 ? 8.696 -17.099 -4.833 1.00 89.25 93 LYS A CA 1
ATOM 728 C C . LYS A 1 93 ? 7.772 -15.896 -5.106 1.00 89.25 93 LYS A C 1
ATOM 730 O O . LYS A 1 93 ? 7.127 -15.408 -4.179 1.00 89.25 93 LYS A O 1
ATOM 735 N N . LEU A 1 94 ? 7.693 -15.456 -6.366 1.00 87.44 94 LEU A N 1
ATOM 736 C CA . LEU A 1 94 ? 6.855 -14.330 -6.824 1.00 87.44 94 LEU A CA 1
ATOM 737 C C . LEU A 1 94 ? 5.358 -14.511 -6.534 1.00 87.44 94 LEU A C 1
ATOM 739 O O . LEU A 1 94 ? 4.647 -13.543 -6.290 1.00 87.44 94 LEU A O 1
ATOM 743 N N . ASN A 1 95 ? 4.893 -15.758 -6.487 1.00 87.25 95 ASN A N 1
ATOM 744 C CA . ASN A 1 95 ? 3.521 -16.114 -6.127 1.00 87.25 95 ASN A CA 1
ATOM 745 C C . ASN A 1 95 ? 3.212 -15.982 -4.623 1.00 87.25 95 ASN A C 1
ATOM 747 O O . ASN A 1 95 ? 2.087 -16.240 -4.205 1.00 87.25 95 ASN A O 1
ATOM 751 N N . ARG A 1 96 ? 4.193 -15.642 -3.776 1.00 88.38 96 ARG A N 1
ATOM 752 C CA . ARG A 1 96 ? 3.982 -15.482 -2.333 1.00 88.38 96 ARG A CA 1
ATOM 75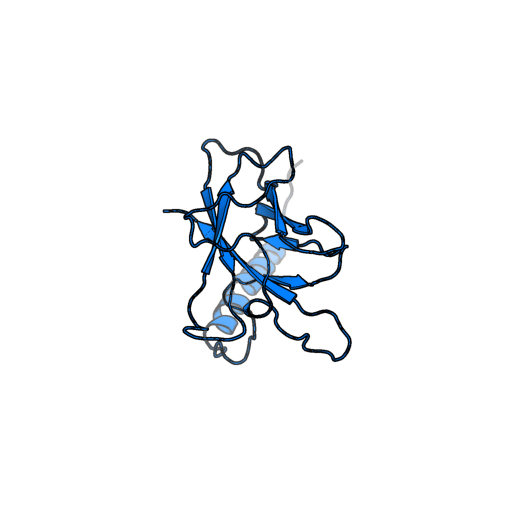3 C C . ARG A 1 96 ? 4.119 -14.026 -1.923 1.00 88.38 96 ARG A C 1
ATOM 755 O O . ARG A 1 96 ? 5.198 -13.450 -2.037 1.00 88.38 96 ARG A O 1
ATOM 762 N N . ALA A 1 97 ? 3.075 -13.503 -1.288 1.00 90.69 97 ALA A N 1
ATOM 763 C CA . ALA A 1 97 ? 3.122 -12.213 -0.618 1.00 90.69 97 ALA A CA 1
ATOM 764 C C . ALA A 1 97 ? 4.235 -12.151 0.444 1.00 90.69 97 ALA A C 1
ATOM 766 O O . ALA A 1 97 ? 4.567 -13.144 1.109 1.00 90.69 97 ALA A O 1
ATOM 767 N N . ARG A 1 98 ? 4.793 -10.959 0.629 1.00 94.19 98 ARG A N 1
ATOM 768 C CA . ARG A 1 98 ? 5.532 -10.574 1.836 1.00 94.19 98 ARG A CA 1
ATOM 769 C C . ARG A 1 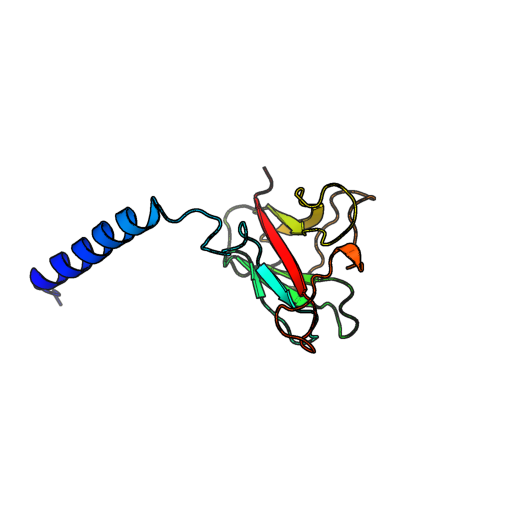98 ? 4.733 -9.542 2.609 1.00 94.19 98 ARG A C 1
ATOM 771 O O . ARG A 1 98 ? 3.673 -9.122 2.164 1.00 94.19 98 ARG A O 1
ATOM 778 N N . SER A 1 99 ? 5.220 -9.182 3.788 1.00 95.19 99 SER A N 1
ATOM 779 C CA . SER A 1 99 ? 4.567 -8.220 4.667 1.00 95.19 99 SER A CA 1
ATOM 780 C C . SER A 1 99 ? 5.439 -6.977 4.819 1.00 95.19 99 SER A C 1
ATOM 782 O O . SER A 1 99 ? 6.659 -7.103 4.933 1.00 95.19 99 SER A O 1
ATOM 784 N N . LEU A 1 100 ? 4.808 -5.801 4.836 1.00 96.50 100 LEU A N 1
ATOM 785 C CA . LEU A 1 100 ? 5.420 -4.543 5.289 1.00 96.50 100 LEU A CA 1
ATOM 786 C C . LEU A 1 100 ? 5.266 -4.339 6.806 1.00 96.50 100 LEU A C 1
ATOM 788 O O . LEU A 1 100 ? 5.857 -3.425 7.372 1.00 96.50 100 LEU A O 1
ATOM 792 N N . GLY A 1 101 ? 4.487 -5.194 7.468 1.00 97.25 101 GLY A N 1
ATOM 793 C CA . GLY A 1 101 ? 4.086 -5.056 8.861 1.00 97.25 101 GLY A CA 1
ATOM 794 C C . GLY A 1 101 ? 2.570 -5.088 9.027 1.00 97.25 101 GLY A C 1
ATOM 795 O O . GLY A 1 101 ? 1.839 -5.503 8.122 1.00 97.25 101 GLY A O 1
ATOM 796 N N . THR A 1 102 ? 2.099 -4.654 10.191 1.00 97.31 102 THR A N 1
ATOM 797 C CA . THR A 1 102 ? 0.679 -4.553 10.531 1.00 97.31 102 THR A CA 1
ATOM 798 C C . THR A 1 102 ? 0.235 -3.114 10.731 1.00 97.31 102 THR A C 1
ATOM 800 O O . THR A 1 102 ? 0.985 -2.274 11.224 1.00 97.31 102 THR A O 1
ATOM 803 N N . VAL A 1 103 ? -1.011 -2.846 10.370 1.00 98.00 103 VAL A N 1
ATOM 804 C CA . VAL A 1 103 ? -1.739 -1.612 10.678 1.00 98.00 103 VAL A CA 1
ATOM 805 C C . VAL A 1 103 ? -2.970 -1.969 11.499 1.00 98.00 103 VAL A C 1
ATOM 807 O O . VAL A 1 103 ? -3.416 -3.120 11.464 1.00 98.00 103 VAL A O 1
ATOM 810 N N . ASN A 1 104 ? -3.512 -1.013 12.243 1.00 97.94 104 ASN A N 1
ATOM 811 C CA . ASN A 1 104 ? -4.691 -1.247 13.066 1.00 97.94 104 ASN A CA 1
ATOM 812 C C . ASN A 1 104 ? -5.673 -0.071 13.027 1.00 97.94 104 ASN A C 1
ATOM 814 O O . ASN A 1 104 ? -5.369 0.991 12.473 1.00 97.94 104 ASN A O 1
ATOM 818 N N . SER A 1 105 ? -6.865 -0.282 13.585 1.00 97.44 105 SER A N 1
ATOM 819 C CA . SER A 1 105 ? -7.929 0.725 13.623 1.00 97.44 105 SER A CA 1
ATOM 820 C C . SER A 1 105 ? -7.612 1.934 14.508 1.00 97.44 105 SER A C 1
ATOM 822 O O . SER A 1 105 ? -8.212 2.983 14.308 1.00 97.44 105 SER A O 1
ATOM 824 N N . ASN A 1 106 ? -6.628 1.836 15.408 1.00 97.62 106 ASN A N 1
ATOM 825 C CA . ASN A 1 106 ? -6.167 2.948 16.248 1.00 97.62 106 ASN A CA 1
ATOM 826 C C . ASN A 1 106 ? -5.229 3.926 15.506 1.00 97.62 106 ASN A C 1
ATOM 828 O O . ASN A 1 106 ? -4.801 4.935 16.061 1.00 97.62 106 ASN A O 1
ATOM 832 N N . MET A 1 107 ? -4.890 3.660 14.238 1.00 98.12 107 MET A N 1
ATOM 833 C CA . MET A 1 107 ? -4.131 4.579 13.374 1.00 98.12 107 MET A CA 1
ATOM 834 C C . MET A 1 107 ? -5.043 5.611 12.682 1.00 98.12 107 MET A C 1
ATOM 836 O O . MET A 1 107 ? -4.872 5.904 11.499 1.00 98.12 107 MET A O 1
ATOM 840 N N . ASP A 1 108 ? -6.054 6.133 13.368 1.00 96.69 108 ASP A N 1
ATOM 841 C CA . ASP A 1 108 ? -7.152 6.943 12.815 1.00 96.69 108 ASP A CA 1
ATOM 842 C C . ASP A 1 108 ? -6.912 8.461 12.884 1.00 96.69 108 ASP A C 1
ATOM 844 O O . ASP A 1 108 ? -7.449 9.223 12.075 1.00 96.69 108 ASP A O 1
ATOM 848 N N . GLN A 1 109 ? -6.054 8.923 13.794 1.00 95.44 109 GLN A N 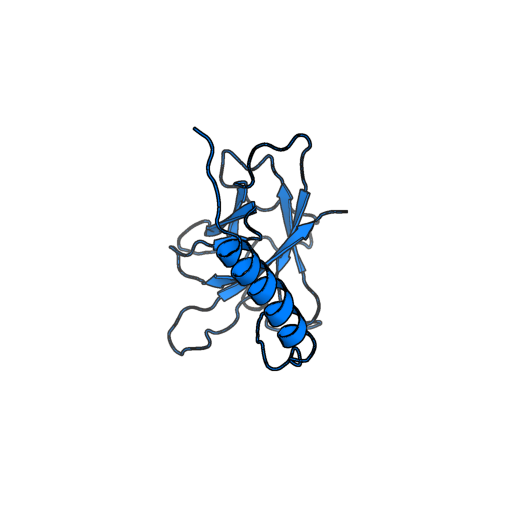1
ATOM 849 C CA . GLN A 1 109 ? -5.741 10.348 13.957 1.00 95.44 109 GLN A CA 1
ATOM 850 C C . GLN A 1 109 ? -4.528 10.785 13.128 1.00 95.44 109 GLN A C 1
ATOM 852 O O . GLN A 1 109 ? -4.581 11.792 12.407 1.00 95.44 109 GLN A O 1
ATOM 857 N N . HIS A 1 110 ? -3.458 9.992 13.140 1.00 97.50 110 HIS A N 1
ATOM 858 C CA . HIS A 1 110 ? -2.184 10.327 12.506 1.00 97.50 110 HIS A CA 1
ATOM 859 C C . HIS A 1 110 ? -1.788 9.314 11.436 1.00 97.50 110 HIS A C 1
ATOM 861 O O . HIS A 1 110 ? -2.134 8.140 11.495 1.00 97.50 110 HIS A O 1
ATOM 867 N N . TRP A 1 111 ? -1.034 9.788 10.444 1.00 98.50 111 TRP A N 1
ATOM 868 C CA . TRP A 1 111 ? -0.381 8.901 9.490 1.00 98.50 111 TRP A CA 1
ATOM 869 C C . TRP A 1 111 ? 0.725 8.119 10.196 1.00 98.50 111 TRP A C 1
ATOM 871 O O . TRP A 1 111 ? 1.565 8.720 10.865 1.00 98.50 111 TRP A O 1
ATOM 881 N N . ALA A 1 112 ? 0.747 6.804 10.013 1.00 98.12 112 ALA A N 1
ATOM 882 C CA . ALA A 1 112 ? 1.676 5.911 10.690 1.00 98.12 112 ALA A CA 1
ATOM 883 C C . ALA A 1 112 ? 2.397 4.980 9.708 1.00 98.12 112 ALA A C 1
ATOM 885 O O . ALA A 1 112 ? 1.897 4.665 8.628 1.00 98.12 112 ALA A O 1
ATOM 886 N N . GLN A 1 113 ? 3.587 4.522 10.095 1.00 98.06 113 GLN A N 1
ATOM 887 C CA . GLN A 1 113 ? 4.262 3.411 9.421 1.00 98.06 113 GLN A CA 1
ATOM 888 C C . GLN A 1 113 ? 3.601 2.091 9.840 1.00 98.06 113 G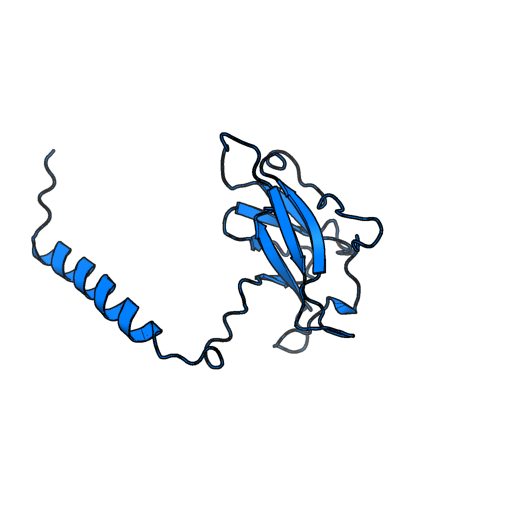LN A C 1
ATOM 890 O O . GLN A 1 113 ? 3.111 1.972 10.964 1.00 98.06 113 GLN A O 1
ATOM 895 N N . ALA A 1 114 ? 3.631 1.081 8.968 1.00 97.06 114 ALA A N 1
ATOM 896 C CA . ALA A 1 114 ? 3.244 -0.268 9.370 1.00 97.06 114 ALA A CA 1
ATOM 897 C C . ALA A 1 114 ? 4.174 -0.770 10.492 1.00 97.06 114 ALA A C 1
ATOM 899 O O . ALA A 1 114 ? 5.402 -0.660 10.406 1.00 97.06 114 ALA A O 1
ATOM 900 N N . GLN A 1 115 ? 3.594 -1.326 11.554 1.00 96.06 115 GLN A N 1
ATOM 901 C CA . GLN A 1 115 ? 4.343 -1.901 12.667 1.00 96.06 115 GLN A CA 1
ATOM 902 C C . GLN A 1 115 ? 5.037 -3.182 12.207 1.00 96.06 115 GLN A C 1
ATOM 904 O O . GLN A 1 115 ? 4.406 -4.089 11.670 1.00 96.06 115 GLN A O 1
ATOM 909 N N . ARG A 1 116 ? 6.354 -3.273 12.391 1.00 91.69 116 ARG A N 1
ATOM 910 C CA . ARG A 1 116 ? 7.138 -4.398 11.867 1.00 91.69 116 ARG A CA 1
ATOM 911 C C . ARG A 1 116 ? 6.795 -5.690 12.608 1.00 91.69 116 ARG A C 1
ATOM 913 O O . ARG A 1 116 ? 6.885 -5.742 13.828 1.00 91.69 116 ARG A O 1
ATOM 920 N N . ASN A 1 117 ? 6.522 -6.756 11.855 1.00 83.94 117 ASN A N 1
ATOM 921 C CA . ASN A 1 117 ? 6.271 -8.086 12.422 1.00 83.94 117 ASN A CA 1
ATOM 922 C C . ASN A 1 117 ? 7.561 -8.787 12.880 1.00 83.94 117 ASN A C 1
ATOM 924 O O . ASN A 1 117 ? 7.525 -9.675 13.723 1.00 83.94 117 ASN A O 1
ATOM 928 N N . SER A 1 118 ? 8.704 -8.435 12.283 1.00 84.81 118 SER A N 1
ATOM 929 C CA . SER A 1 118 ? 10.007 -9.035 12.583 1.00 84.81 118 SER A CA 1
ATOM 930 C C . SER A 1 118 ? 11.166 -8.184 12.059 1.00 84.81 118 SER A C 1
ATOM 932 O O . SER A 1 118 ? 10.984 -7.328 11.186 1.00 84.81 118 SER A O 1
ATOM 934 N N . GLY A 1 119 ? 12.391 -8.485 12.505 1.00 79.12 119 GLY A N 1
ATOM 935 C CA . GLY A 1 119 ? 13.619 -7.882 11.972 1.00 79.12 119 GLY A CA 1
ATOM 936 C C . GLY A 1 119 ? 13.843 -8.121 10.469 1.00 79.12 119 GLY A C 1
ATOM 937 O O . GLY A 1 119 ? 14.503 -7.311 9.823 1.00 79.12 119 GLY A O 1
ATOM 938 N N . ALA A 1 120 ? 13.238 -9.168 9.895 1.00 79.81 120 ALA A N 1
ATOM 939 C CA . ALA A 1 120 ? 13.300 -9.481 8.463 1.00 79.81 120 ALA A CA 1
ATOM 940 C C . ALA A 1 120 ? 12.246 -8.735 7.618 1.00 79.81 120 ALA A C 1
ATOM 942 O O . ALA A 1 120 ? 12.328 -8.729 6.390 1.00 79.81 120 ALA A O 1
ATOM 943 N N . THR A 1 121 ? 11.256 -8.101 8.258 1.00 86.31 121 THR A N 1
ATOM 944 C CA . THR A 1 121 ? 10.232 -7.297 7.573 1.00 86.31 121 THR A CA 1
ATOM 945 C C . THR A 1 121 ? 10.900 -6.064 6.965 1.00 86.31 121 THR A C 1
ATOM 947 O O . THR A 1 121 ? 11.517 -5.281 7.700 1.00 86.31 121 THR A O 1
ATOM 950 N N . ARG A 1 122 ? 10.806 -5.900 5.639 1.00 86.81 122 ARG A N 1
ATOM 951 C CA . ARG A 1 122 ? 11.387 -4.755 4.922 1.00 86.81 122 ARG A CA 1
ATOM 952 C C . ARG A 1 122 ? 10.651 -3.479 5.320 1.00 86.81 122 ARG A C 1
ATOM 954 O O . ARG A 1 122 ? 9.427 -3.443 5.302 1.00 86.81 122 ARG A O 1
ATOM 961 N N . ARG A 1 123 ? 11.416 -2.450 5.694 1.00 89.75 123 ARG A N 1
ATOM 962 C CA . ARG A 1 123 ? 10.880 -1.130 6.055 1.00 89.75 123 ARG A CA 1
ATOM 963 C C . ARG A 1 123 ? 10.687 -0.244 4.825 1.00 89.75 123 ARG A C 1
ATOM 965 O O . ARG A 1 123 ? 9.737 0.523 4.773 1.00 89.75 123 ARG A O 1
ATOM 972 N N . THR A 1 124 ? 11.600 -0.359 3.868 1.00 95.62 124 THR A N 1
ATOM 973 C CA . THR A 1 124 ? 11.684 0.466 2.665 1.00 95.62 124 THR A CA 1
ATOM 974 C C . THR A 1 124 ? 11.264 -0.307 1.422 1.00 95.62 124 THR A C 1
ATOM 976 O O . THR A 1 124 ? 11.388 -1.536 1.350 1.00 95.62 124 THR A O 1
ATOM 979 N N . ILE A 1 125 ? 10.766 0.425 0.429 1.00 97.56 125 ILE A N 1
ATOM 980 C CA . ILE A 1 125 ? 10.478 -0.096 -0.900 1.00 97.56 125 ILE A CA 1
ATOM 981 C C . ILE A 1 125 ? 11.785 -0.243 -1.675 1.00 97.56 125 ILE A C 1
ATOM 983 O O . ILE A 1 125 ? 12.419 0.727 -2.069 1.00 97.56 125 ILE A O 1
ATOM 987 N N . GLU A 1 126 ? 12.154 -1.494 -1.908 1.00 96.06 126 GLU A N 1
ATOM 988 C CA . GLU A 1 126 ? 13.262 -1.895 -2.774 1.00 96.06 126 GLU A CA 1
ATOM 989 C C . GLU A 1 126 ? 12.829 -2.134 -4.232 1.00 96.06 126 GLU A C 1
ATOM 991 O O . GLU A 1 126 ? 11.644 -2.328 -4.517 1.00 96.06 126 GLU A O 1
ATOM 996 N N . GLY A 1 127 ? 13.804 -2.223 -5.146 1.00 96.69 127 GLY A N 1
ATOM 997 C CA . GLY A 1 127 ? 13.567 -2.455 -6.579 1.00 96.69 127 GLY A CA 1
ATOM 998 C C . GLY A 1 127 ? 12.767 -3.725 -6.898 1.00 96.69 127 GLY A C 1
ATOM 999 O O . GLY A 1 127 ? 11.939 -3.721 -7.800 1.00 96.69 127 GLY A O 1
ATOM 1000 N N . PHE A 1 128 ? 12.914 -4.791 -6.105 1.00 95.81 128 PHE A N 1
ATOM 1001 C CA . PHE A 1 128 ? 12.152 -6.038 -6.278 1.00 95.81 128 PHE A CA 1
ATOM 1002 C C . PHE A 1 128 ? 10.672 -5.944 -5.869 1.00 95.81 128 PHE A C 1
ATOM 1004 O O . PHE A 1 128 ? 9.960 -6.944 -5.937 1.00 95.81 128 PHE A O 1
ATOM 1011 N N . HIS A 1 129 ? 10.192 -4.781 -5.424 1.00 97.88 129 HIS A N 1
ATOM 1012 C CA . HIS A 1 129 ? 8.763 -4.508 -5.246 1.00 97.88 129 HIS A CA 1
ATOM 1013 C C . HIS A 1 129 ? 8.154 -3.721 -6.414 1.00 97.88 129 HIS A C 1
ATOM 1015 O O . HIS A 1 129 ? 6.931 -3.574 -6.465 1.00 97.88 129 HIS A O 1
ATOM 1021 N N . LEU A 1 130 ? 8.987 -3.168 -7.302 1.00 97.75 130 LEU A N 1
ATOM 1022 C CA . LEU A 1 130 ? 8.561 -2.255 -8.356 1.00 97.75 130 LEU A CA 1
ATOM 1023 C C . LEU A 1 130 ? 8.106 -3.040 -9.579 1.00 97.75 130 LEU A C 1
ATOM 1025 O O . LEU A 1 130 ? 8.842 -3.873 -10.108 1.00 97.75 130 LEU A O 1
ATOM 1029 N N . PHE A 1 131 ? 6.879 -2.775 -10.006 1.00 97.00 131 PHE A N 1
ATOM 1030 C CA . PHE A 1 131 ? 6.335 -3.232 -11.272 1.00 97.00 131 PHE A CA 1
ATOM 1031 C C . PHE A 1 131 ? 6.348 -2.063 -12.248 1.00 97.00 131 PHE A C 1
ATOM 1033 O O . PHE A 1 131 ? 5.849 -0.984 -11.913 1.00 97.00 131 PHE A O 1
ATOM 1040 N N . GLU A 1 132 ? 6.872 -2.306 -13.446 1.00 96.31 132 GLU A N 1
ATOM 1041 C CA . GLU A 1 132 ? 6.796 -1.351 -14.547 1.00 96.31 132 GLU A CA 1
ATOM 1042 C C . GLU A 1 132 ? 5.334 -1.054 -14.893 1.00 96.31 132 GLU A C 1
ATOM 1044 O O . GLU A 1 132 ? 4.440 -1.904 -14.758 1.00 96.31 132 GLU A O 1
ATOM 1049 N N . ASN A 1 133 ? 5.080 0.183 -15.310 1.00 95.50 133 ASN A N 1
ATOM 1050 C CA . ASN A 1 133 ? 3.763 0.589 -15.764 1.00 95.50 133 ASN A CA 1
ATOM 1051 C C . ASN A 1 133 ? 3.394 -0.120 -17.075 1.00 95.50 133 ASN A C 1
ATOM 1053 O O . ASN A 1 133 ? 4.245 -0.352 -17.928 1.00 95.50 133 ASN A O 1
ATOM 1057 N N . ASP A 1 134 ? 2.103 -0.403 -17.263 1.00 90.00 134 ASP A N 1
ATOM 1058 C CA . ASP A 1 134 ? 1.611 -0.986 -18.514 1.00 90.00 134 ASP A CA 1
ATOM 1059 C C . ASP A 1 134 ? 1.790 -0.009 -19.703 1.00 90.00 134 ASP A C 1
ATOM 1061 O O . ASP A 1 134 ? 1.837 -0.440 -20.855 1.00 90.00 134 ASP A O 1
ATOM 1065 N N . ILE A 1 135 ? 1.887 1.301 -19.431 1.00 91.94 135 ILE A N 1
ATOM 1066 C CA . ILE A 1 135 ? 2.147 2.353 -20.420 1.00 91.94 135 ILE A CA 1
ATOM 1067 C C . ILE A 1 135 ? 3.586 2.870 -20.246 1.00 91.94 135 ILE A C 1
ATOM 1069 O O . ILE A 1 135 ? 3.925 3.347 -19.159 1.00 91.94 135 ILE A O 1
ATOM 1073 N N . PRO A 1 136 ? 4.425 2.857 -21.299 1.00 89.81 136 PRO A N 1
ATOM 1074 C CA . PRO A 1 136 ? 5.783 3.390 -21.230 1.00 89.81 136 PRO A CA 1
ATOM 1075 C C . PRO A 1 136 ? 5.829 4.844 -20.748 1.00 89.81 136 PRO A C 1
ATOM 1077 O O . PRO A 1 136 ? 4.943 5.640 -21.061 1.00 89.81 136 PRO A O 1
ATOM 1080 N N . ASN A 1 137 ? 6.898 5.204 -20.034 1.00 90.44 137 ASN A N 1
ATOM 1081 C CA . ASN A 1 137 ? 7.145 6.537 -19.460 1.00 90.44 137 ASN A CA 1
ATOM 1082 C C . ASN A 1 137 ? 6.190 6.969 -18.331 1.00 90.44 137 ASN A C 1
ATOM 1084 O O . ASN A 1 137 ? 6.337 8.076 -17.812 1.00 90.44 137 ASN A O 1
ATOM 1088 N N . PHE A 1 138 ? 5.243 6.124 -17.918 1.00 94.12 138 PHE A N 1
ATOM 1089 C CA . PHE A 1 138 ? 4.478 6.350 -16.693 1.00 94.12 138 PHE A CA 1
ATOM 1090 C C . PHE A 1 138 ? 5.182 5.730 -15.480 1.00 94.12 138 PHE A C 1
ATOM 1092 O O . PHE A 1 138 ? 5.930 4.766 -15.636 1.00 94.12 138 PHE A O 1
ATOM 1099 N N . PRO A 1 139 ? 4.936 6.245 -14.259 1.00 95.69 139 PRO A N 1
ATOM 1100 C CA . PRO A 1 139 ? 5.622 5.759 -13.070 1.00 95.69 139 PRO A CA 1
ATOM 1101 C C . PRO A 1 139 ? 5.339 4.286 -12.774 1.00 95.69 139 PRO A C 1
ATOM 1103 O O . PRO A 1 139 ? 4.200 3.822 -12.917 1.00 95.69 139 PRO A O 1
ATOM 1106 N N . ASP A 1 140 ? 6.357 3.603 -12.258 1.00 97.19 140 ASP A N 1
ATOM 1107 C CA . ASP A 1 140 ? 6.242 2.277 -11.654 1.00 97.19 140 ASP A CA 1
ATOM 1108 C C . ASP A 1 140 ? 5.241 2.270 -10.495 1.00 97.19 140 ASP A C 1
ATOM 1110 O O . ASP A 1 140 ? 4.863 3.308 -9.941 1.00 97.19 140 ASP A O 1
ATOM 1114 N N . TYR A 1 141 ? 4.836 1.081 -10.063 1.00 98.00 141 TYR A N 1
ATOM 1115 C CA . TYR A 1 141 ? 3.961 0.916 -8.908 1.00 98.00 141 TYR A CA 1
ATOM 1116 C C . TYR A 1 141 ? 4.350 -0.283 -8.051 1.00 98.00 141 TYR A C 1
ATOM 1118 O O . TYR A 1 141 ? 4.954 -1.248 -8.517 1.00 98.00 141 TYR A O 1
ATOM 1126 N N . ILE A 1 142 ? 3.944 -0.243 -6.784 1.00 98.44 142 ILE A N 1
ATOM 1127 C CA . ILE A 1 142 ? 3.936 -1.420 -5.912 1.00 98.44 142 ILE A CA 1
ATOM 1128 C C . ILE A 1 142 ? 2.529 -2.022 -5.867 1.00 98.44 142 ILE A C 1
ATOM 1130 O O . ILE A 1 142 ? 1.531 -1.329 -6.077 1.00 98.44 142 ILE A O 1
ATOM 1134 N N . LYS A 1 143 ? 2.429 -3.319 -5.566 1.00 97.94 143 LYS A N 1
ATOM 1135 C CA . LYS A 1 143 ? 1.149 -4.010 -5.342 1.00 97.94 143 LYS A CA 1
ATOM 1136 C C . LYS A 1 143 ? 0.981 -4.297 -3.855 1.00 97.94 143 LYS A C 1
ATOM 1138 O O . LYS A 1 143 ? 1.731 -5.113 -3.315 1.00 97.94 143 LYS A O 1
ATOM 1143 N N . ILE A 1 144 ? 0.000 -3.662 -3.210 1.00 97.69 144 ILE A N 1
ATOM 1144 C CA . ILE A 1 144 ? -0.273 -3.814 -1.768 1.00 97.69 144 ILE A CA 1
ATOM 1145 C C . ILE A 1 144 ? -1.741 -4.152 -1.477 1.00 97.69 144 ILE A C 1
ATOM 1147 O O . ILE A 1 144 ? -2.630 -3.770 -2.237 1.00 97.69 144 ILE A O 1
ATOM 1151 N N . LYS A 1 145 ? -1.999 -4.889 -0.390 1.00 96.62 145 LYS A N 1
ATOM 1152 C CA . LYS A 1 145 ? -3.353 -5.213 0.102 1.00 96.62 145 LYS A CA 1
ATOM 1153 C C . LYS A 1 145 ? -3.390 -5.418 1.613 1.00 96.62 145 LYS A C 1
ATOM 1155 O O . LYS A 1 145 ? -2.356 -5.688 2.222 1.00 96.62 145 LYS A O 1
ATOM 1160 N N . LEU A 1 146 ? -4.582 -5.320 2.197 1.00 95.56 146 LEU A N 1
ATOM 1161 C CA . LEU A 1 146 ? -4.824 -5.683 3.594 1.00 95.56 146 LEU A CA 1
ATOM 1162 C C . LEU A 1 146 ? -5.262 -7.141 3.686 1.00 95.56 146 LEU A C 1
ATOM 1164 O O . LEU A 1 146 ? -6.062 -7.603 2.875 1.00 95.56 146 LEU A O 1
ATOM 1168 N N . VAL A 1 147 ? -4.760 -7.841 4.695 1.00 93.50 147 VAL A N 1
ATOM 1169 C CA . VAL A 1 147 ? -5.235 -9.165 5.100 1.00 93.50 147 VAL A CA 1
ATOM 1170 C C . VAL A 1 147 ? -5.531 -9.108 6.598 1.00 93.50 147 VAL A C 1
ATOM 1172 O O . VAL A 1 147 ? -4.660 -8.647 7.338 1.00 93.50 147 VAL A O 1
ATOM 1175 N N . PRO A 1 148 ? -6.723 -9.522 7.066 1.00 91.88 148 PRO A N 1
ATOM 1176 C CA . PRO A 1 148 ? -7.018 -9.582 8.496 1.00 91.88 148 PRO A CA 1
ATOM 1177 C C . PRO A 1 148 ? -5.945 -10.377 9.245 1.00 91.88 148 PRO A C 1
ATOM 1179 O O . PRO A 1 148 ? -5.506 -11.427 8.774 1.00 91.88 148 PRO A O 1
ATOM 1182 N N . LYS A 1 149 ? -5.489 -9.859 10.385 1.00 84.31 149 LYS A N 1
ATOM 1183 C CA . LYS A 1 149 ? -4.564 -10.578 11.261 1.00 84.31 149 LYS A CA 1
ATOM 1184 C C . LYS A 1 149 ? -5.392 -11.519 12.139 1.00 84.31 149 LYS A C 1
ATOM 1186 O O . LYS A 1 149 ? -6.140 -11.044 12.986 1.00 84.31 149 LYS A O 1
ATOM 1191 N N . THR A 1 150 ? -5.278 -12.818 11.884 1.00 80.56 150 THR A N 1
ATOM 1192 C CA . THR A 1 150 ? -5.877 -13.898 12.685 1.00 80.56 150 THR A CA 1
ATOM 1193 C C . THR A 1 150 ? -4.894 -14.429 13.709 1.00 80.56 150 THR A C 1
ATOM 1195 O O . THR A 1 150 ? -3.696 -14.512 13.342 1.00 80.56 150 THR A O 1
#

Sequence (150 aa):
MKINLSWKTYAVLSIVSLGGIHAMEHVPAELTRVSEGYTRFYRSPTASVILSGLVKVKWDNEQMTMPLFKWIGGEQAEELHFCVHIAHSSGPKLNRARSLGTVNSNMDQHWAQAQRNSGATRRTIEGFHLFENDIPNFPDYIKIKLVPKT

Organism: Melampsora lini (NCBI:txid5261)